Protein 7DUF (pdb70)

Radius of gyration: 15.18 Å; Cα contacts (8 Å, |Δi|>4): 215;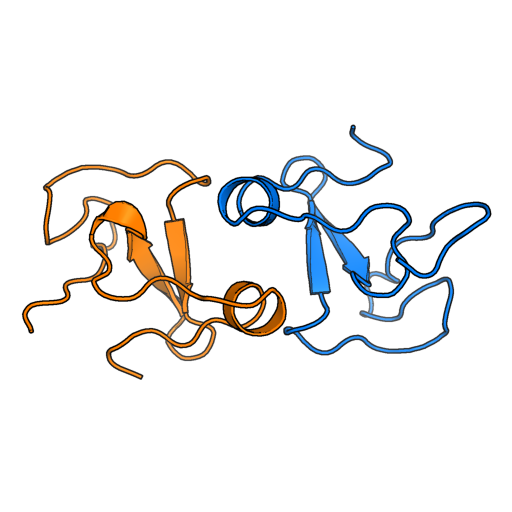 chains: 2; boundi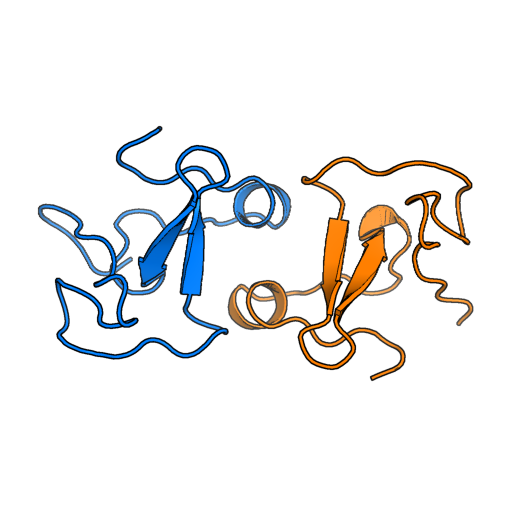ng box: 30×41×35 Å

Structure (mmCIF, N/CA/C/O backbone):
data_7DUF
#
_entry.id   7DUF
#
_cell.length_a   74.590
_cell.length_b   74.590
_cell.length_c   58.880
_cell.angle_alpha   90.000
_cell.angle_beta   90.000
_cell.angle_gamma   120.000
#
_symmetry.space_group_name_H-M   'P 31 2 1'
#
loop_
_entity.id
_entity.type
_entity.pdbx_description
1 polymer 'E3 ubiquitin-protein ligase ORTHRUS 2'
2 non-polymer 'ZINC ION'
3 water water
#
loop_
_atom_site.group_PDB
_atom_site.id
_atom_site.type_symbol
_atom_site.label_atom_id
_atom_site.label_alt_id
_atom_site.label_comp_id
_atom_site.label_asym_id
_atom_site.label_entity_id
_atom_site.label_seq_id
_atom_site.pdbx_PDB_ins_code
_atom_site.Cartn_x
_atom_site.Cartn_y
_atom_site.Cartn_z
_atom_site.occupancy
_atom_site.B_iso_or_equi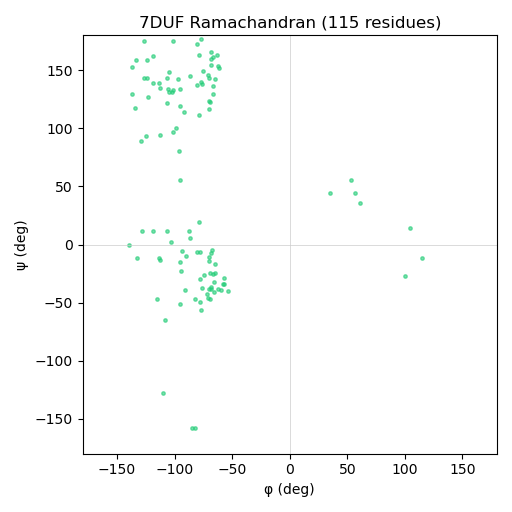v
_atom_site.auth_seq_id
_atom_site.auth_comp_id
_atom_site.auth_asym_id
_atom_site.auth_atom_id
_atom_site.pdbx_PDB_model_num
ATOM 1 N N . GLY A 1 4 ? -36.90245 24.46816 -17.18982 1.000 57.56876 0 GLY A N 1
ATOM 2 C CA . GLY A 1 4 ? -36.54216 24.67738 -15.79877 1.000 80.30905 0 GLY A CA 1
ATOM 3 C C . GLY A 1 4 ? -37.44102 25.66445 -15.07654 1.000 96.71867 0 GLY A C 1
ATOM 4 O O . GLY A 1 4 ? -37.62022 26.79488 -15.52835 1.000 104.47592 0 GLY A O 1
ATOM 5 N N . MET A 1 5 ? -37.98850 25.24005 -13.93452 1.000 85.92439 1 MET A N 1
ATOM 6 C CA . MET A 1 5 ? -39.02398 26.01630 -13.25850 1.000 81.62038 1 MET A CA 1
ATOM 7 C C . MET A 1 5 ? -38.44245 27.19217 -12.48178 1.000 90.23739 1 MET A C 1
ATOM 8 O O . MET A 1 5 ? -38.91665 28.32673 -12.61159 1.000 99.15244 1 MET A O 1
ATOM 13 N N . ALA A 1 6 ? -37.42120 26.93746 -11.66712 1.000 87.61720 2 ALA A N 1
ATOM 14 C CA . ALA A 1 6 ? -36.98059 27.91045 -10.67501 1.000 86.82461 2 ALA A CA 1
ATOM 15 C C . ALA A 1 6 ? -36.31668 29.10693 -11.34263 1.000 88.88701 2 ALA A C 1
ATOM 16 O O . ALA A 1 6 ? -35.27280 28.97147 -11.98925 1.000 88.75260 2 ALA A O 1
ATOM 18 N N . ARG A 1 7 ? -36.92593 30.27836 -11.18098 1.000 96.00721 3 ARG A N 1
ATOM 19 C CA . ARG A 1 7 ? -36.31107 31.53584 -11.57293 1.000 93.22757 3 ARG A CA 1
ATOM 20 C C . ARG A 1 7 ? -35.61016 32.22599 -10.41079 1.000 96.00019 3 ARG A C 1
ATOM 21 O O . ARG A 1 7 ? -34.81506 33.14288 -10.64276 1.000 97.32002 3 ARG A O 1
ATOM 23 N N . ASP A 1 8 ? -35.87535 31.80536 -9.18210 1.000 96.07254 4 ASP A N 1
ATOM 24 C CA . ASP A 1 8 ? -35.24182 32.36333 -7.99052 1.000 89.84029 4 ASP A CA 1
ATOM 25 C C . ASP A 1 8 ? -34.29820 31.30738 -7.40569 1.000 83.45324 4 ASP A C 1
ATOM 26 O O . ASP A 1 8 ? -33.46531 30.78727 -8.15489 1.000 89.68180 4 ASP A O 1
ATOM 31 N N . ILE A 1 9 ? -34.38823 30.97296 -6.12515 1.000 74.48314 5 ILE A N 1
ATOM 32 C CA . ILE A 1 9 ? -33.49926 29.98967 -5.51875 1.000 72.43098 5 ILE A CA 1
ATOM 33 C C . ILE A 1 9 ? -34.07609 28.59763 -5.72793 1.000 72.07450 5 ILE A C 1
ATOM 34 O O . ILE A 1 9 ? -35.29510 28.39535 -5.72492 1.000 70.89067 5 ILE A O 1
ATOM 39 N N . GLN A 1 10 ? -33.18799 27.62560 -5.91306 1.000 70.48960 6 GLN A N 1
ATOM 40 C CA . GLN A 1 10 ? -33.57138 26.23496 -6.10679 1.000 67.20969 6 GLN A CA 1
ATOM 41 C C . GLN A 1 10 ? -33.47135 25.48174 -4.78718 1.000 69.45944 6 GLN A C 1
ATOM 42 O O . GLN A 1 10 ? -32.56166 25.72503 -3.98889 1.000 73.73978 6 GLN A O 1
ATOM 48 N N . LEU A 1 11 ? -34.41089 24.56231 -4.56511 1.000 70.56569 7 LEU A N 1
ATOM 49 C CA . LEU A 1 11 ? -34.47733 23.80623 -3.32784 1.000 63.61874 7 LEU A CA 1
ATOM 50 C C . LEU A 1 11 ? -34.44115 22.30948 -3.61306 1.000 66.13122 7 LEU A C 1
ATOM 51 O O . LEU A 1 11 ? -35.01842 21.85469 -4.60685 1.000 71.12770 7 LEU A O 1
ATOM 56 N N . PRO A 1 12 ? -33.77378 21.51922 -2.76525 1.000 64.97218 8 PRO A N 1
ATOM 57 C CA . PRO A 1 12 ? -33.70080 20.07275 -3.00701 1.000 58.91086 8 PRO A CA 1
ATOM 58 C C . PRO A 1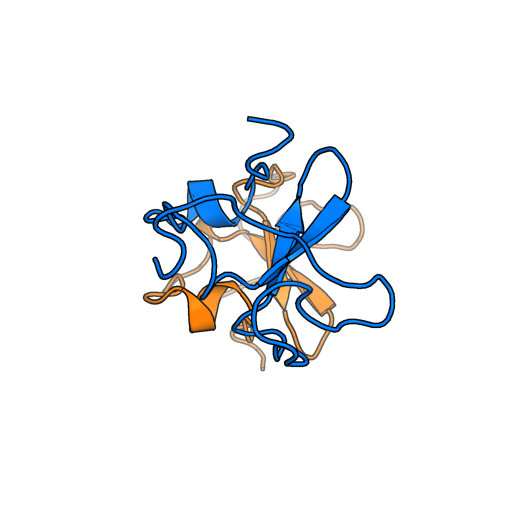 12 ? -34.93758 19.33463 -2.52180 1.000 63.95469 8 PRO A C 1
ATOM 59 O O . PRO A 1 12 ? -36.00908 19.93064 -2.36984 1.000 66.16725 8 PRO A O 1
ATOM 63 N N . CYS A 1 13 ? -34.79919 18.03676 -2.27535 1.000 64.00969 9 CYS A N 1
ATOM 64 C CA . CYS A 1 13 ? -35.90441 17.21454 -1.81037 1.000 65.07093 9 CYS A CA 1
ATOM 65 C C . CYS A 1 13 ? -35.80705 16.97831 -0.30631 1.000 77.48236 9 CYS A C 1
ATOM 66 O O . CYS A 1 13 ? -34.84039 17.36224 0.35684 1.000 76.77627 9 CYS A O 1
ATOM 69 N N . ASP A 1 14 ? -36.83439 16.31049 0.22163 1.000 88.06043 10 ASP A N 1
ATOM 70 C CA . ASP A 1 14 ? -37.03350 16.24635 1.66575 1.000 82.37096 10 ASP A CA 1
ATOM 71 C C . ASP A 1 14 ? -36.00138 15.36057 2.34947 1.000 84.37546 10 ASP A C 1
ATOM 72 O O . ASP A 1 14 ? -35.48198 15.71114 3.41561 1.000 95.13625 10 ASP A O 1
ATOM 77 N N . GLY A 1 15 ? -35.69536 14.20948 1.75439 1.000 88.69030 11 GLY A N 1
ATOM 78 C CA . GLY A 1 15 ? -35.17300 13.07075 2.46414 1.000 92.83370 11 GLY A CA 1
ATOM 79 C C . GLY A 1 15 ? -36.24598 12.04236 2.75327 1.000 92.99037 11 GLY A C 1
ATOM 80 O O . GLY A 1 15 ? -35.94138 10.85320 2.89517 1.000 97.21325 11 GLY A O 1
ATOM 81 N N . ASP A 1 16 ? -37.49574 12.48954 2.85363 1.000 87.67456 12 ASP A N 1
ATOM 82 C CA . ASP A 1 16 ? -38.66663 11.63482 2.74937 1.000 85.90102 12 ASP A CA 1
ATOM 83 C C . ASP A 1 16 ? -39.20485 11.58881 1.32622 1.000 96.13888 12 ASP A C 1
ATOM 84 O O . ASP A 1 16 ? -40.13936 10.82865 1.05162 1.000 101.65408 12 ASP A O 1
ATOM 86 N N . GLY A 1 17 ? -38.63739 12.38700 0.42470 1.000 87.93262 13 GLY A N 1
ATOM 87 C CA . GLY A 1 17 ? -38.97557 12.34554 -0.98028 1.000 83.72841 13 GLY A CA 1
ATOM 88 C C . GLY A 1 17 ? -39.85843 13.46364 -1.48698 1.000 86.67322 13 GLY A C 1
ATOM 89 O O . GLY A 1 17 ? -40.39520 13.34373 -2.59291 1.000 92.59574 13 GLY A O 1
ATOM 90 N N . VAL A 1 18 ? -40.02394 14.54430 -0.72849 1.000 80.31646 14 VAL A N 1
ATOM 91 C CA . VAL A 1 18 ? -40.90840 15.64412 -1.09936 1.000 76.69454 14 VAL A CA 1
ATOM 92 C C . VAL A 1 18 ? -40.05981 16.82423 -1.55064 1.000 74.03404 14 VAL A C 1
ATOM 93 O O . VAL A 1 18 ? -39.07717 17.17967 -0.88884 1.000 75.00432 14 VAL A O 1
ATOM 97 N N . CYS A 1 19 ? -40.43774 17.42861 -2.67589 1.000 76.24964 15 CYS A N 1
ATOM 98 C CA . CYS A 1 19 ? -39.74364 18.61343 -3.16483 1.000 71.39444 15 CYS A CA 1
ATOM 99 C C . CYS A 1 19 ? -40.02750 19.79065 -2.24200 1.000 69.55329 15 CYS A C 1
ATOM 100 O O . CYS A 1 19 ? -41.18828 20.15378 -2.02461 1.000 70.93370 15 CYS A O 1
ATOM 103 N N . MET A 1 20 ? -38.96419 20.38965 -1.70303 1.000 70.91293 16 MET A N 1
ATOM 104 C CA . MET A 1 20 ? -39.12204 21.51284 -0.78799 1.000 69.03788 16 MET A CA 1
ATOM 105 C C . MET A 1 20 ? -39.73573 22.73107 -1.46512 1.000 68.98936 16 MET A C 1
ATOM 106 O O . MET A 1 20 ? -40.21992 23.63245 -0.77193 1.000 73.96419 16 MET A O 1
ATOM 111 N N . ARG A 1 21 ? -39.73285 22.77768 -2.79718 1.000 69.83579 17 ARG A N 1
ATOM 112 C CA . ARG A 1 21 ? -40.21468 23.94300 -3.52765 1.000 67.81451 17 ARG A CA 1
ATOM 113 C C . ARG A 1 21 ? -41.67496 23.80424 -3.94852 1.000 71.77975 17 ARG A C 1
ATOM 114 O O . ARG A 1 21 ? -42.48168 24.70361 -3.69411 1.000 79.18956 17 ARG A O 1
ATOM 122 N N . CYS A 1 22 ? -42.03243 22.69285 -4.59023 1.000 77.31578 18 CYS A N 1
ATOM 123 C CA . CYS A 1 22 ? -43.37020 22.51834 -5.14136 1.000 81.03841 18 CYS A CA 1
ATOM 124 C C . CYS A 1 22 ? -44.25684 21.60446 -4.30358 1.000 75.09072 18 CYS A C 1
ATOM 125 O O . CYS A 1 22 ? -45.39970 21.34944 -4.69760 1.000 85.96242 18 CYS A O 1
ATOM 128 N N . LYS A 1 23 ? -43.76039 21.10465 -3.16900 1.000 76.77714 19 LYS A N 1
ATOM 129 C CA . LYS A 1 23 ? -44.56612 20.33133 -2.21799 1.000 89.05139 19 LYS A CA 1
ATOM 130 C C . LYS A 1 23 ? -45.13376 19.06163 -2.85087 1.000 89.18429 19 LYS A C 1
ATOM 131 O O . LYS A 1 23 ? -46.24930 18.63822 -2.54086 1.000 97.15493 19 LYS A O 1
ATOM 137 N N . SER A 1 24 ? -44.36438 18.44624 -3.74282 1.000 83.69463 20 SER A N 1
ATOM 138 C CA . SER A 1 24 ? -44.77442 17.22064 -4.40802 1.000 80.90595 20 SER A CA 1
ATOM 139 C C . SER A 1 24 ? -43.73015 16.13483 -4.18831 1.000 83.94161 20 SER A C 1
ATOM 140 O O . SER A 1 24 ? -42.56906 16.41210 -3.87516 1.000 85.34951 20 SER A O 1
ATOM 143 N N . ASN A 1 25 ? -44.16507 14.88351 -4.34873 1.000 78.20830 21 ASN A N 1
ATOM 144 C CA . ASN A 1 25 ? -43.27281 13.73625 -4.27935 1.000 81.31599 21 ASN A CA 1
ATOM 145 C C . ASN A 1 25 ? -42.92433 13.31835 -5.70013 1.000 87.53529 21 ASN A C 1
ATOM 146 O O . ASN A 1 25 ? -43.73311 12.64678 -6.35873 1.000 96.07789 21 ASN A O 1
ATOM 151 N N . PRO A 1 26 ? -41.75527 13.68486 -6.21800 1.000 92.04896 22 PRO A N 1
ATOM 152 C CA . PRO A 1 26 ? -41.44982 13.43981 -7.63073 1.000 90.65915 22 PRO A CA 1
ATOM 153 C C . PRO A 1 26 ? -41.33140 11.95632 -7.92577 1.000 89.93702 22 PRO A C 1
ATOM 154 O O . PRO A 1 26 ? -40.70940 11.20551 -7.15888 1.000 87.13099 22 PRO A O 1
ATOM 158 N N . PRO A 1 27 ? -41.91926 11.49711 -9.02632 1.000 82.68318 23 PRO A N 1
ATOM 159 C CA . PRO A 1 27 ? -41.71073 10.11416 -9.46691 1.000 77.83247 23 PRO A CA 1
ATOM 160 C C . PRO A 1 27 ? -40.27994 9.91223 -9.93355 1.000 83.50905 23 PRO A C 1
ATOM 161 O O . PRO A 1 27 ? -39.55202 10.89276 -10.15322 1.000 87.51519 23 PRO A O 1
ATOM 165 N N . PRO A 1 28 ? -39.83300 8.66024 -10.09105 1.000 81.31514 24 PRO A N 1
ATOM 166 C CA . PRO A 1 28 ? -38.42706 8.43255 -10.47038 1.000 74.88265 24 PRO A CA 1
ATOM 167 C C . PRO A 1 28 ? -38.03053 9.09609 -11.77655 1.000 75.54921 24 PRO A C 1
ATOM 168 O O . PRO A 1 28 ? -36.88558 9.54789 -11.90720 1.000 75.22822 24 PRO A O 1
ATOM 172 N N . GLU A 1 29 ? -38.94318 9.17668 -12.74715 1.000 76.47499 25 GLU A N 1
ATOM 173 C CA . GLU A 1 29 ? -38.64590 9.84054 -14.01036 1.000 71.43293 25 GLU A CA 1
ATOM 174 C C . GLU A 1 29 ? -38.47064 11.34571 -13.85942 1.000 73.73329 25 GLU A C 1
ATOM 175 O O . GLU A 1 29 ? -38.08630 12.00616 -14.83063 1.000 75.30883 25 GLU A O 1
ATOM 179 N N . GLU A 1 30 ? -38.74367 11.90032 -12.67763 1.000 71.46591 26 GLU A N 1
ATOM 180 C CA . GLU A 1 30 ? -38.54073 13.31846 -12.40886 1.000 71.30070 26 GLU A CA 1
ATOM 181 C C . GLU A 1 30 ? -37.53317 13.55976 -11.29280 1.000 67.57944 26 GLU A C 1
ATOM 182 O O . GLU A 1 30 ? -37.42464 14.69117 -10.80538 1.000 70.58737 26 GLU A O 1
ATOM 188 N N . SER A 1 31 ? -36.79459 12.53565 -10.87606 1.000 63.71755 27 SER A N 1
ATOM 189 C CA . SER A 1 31 ? -35.88077 12.63521 -9.74804 1.000 68.88289 27 SER A CA 1
ATOM 190 C C . SER A 1 31 ? -34.44007 12.48460 -10.21576 1.000 64.14968 27 SER A C 1
ATOM 191 O O . SER A 1 31 ? -34.13523 11.63889 -11.06244 1.000 64.95062 27 SER A O 1
ATOM 194 N N . LEU A 1 32 ? -33.55895 13.31051 -9.65490 1.000 66.85842 28 LEU A N 1
ATOM 195 C CA . LEU A 1 32 ? -32.13464 13.27573 -9.95756 1.000 66.01983 28 LEU A CA 1
ATOM 196 C C . LEU A 1 32 ? -31.35489 13.42353 -8.66202 1.000 71.52509 28 LEU A C 1
ATOM 197 O O . LEU A 1 32 ? -31.61943 14.34071 -7.87914 1.000 72.59083 28 LEU A O 1
ATOM 202 N N . THR A 1 33 ? -30.40214 12.52513 -8.43573 1.000 71.15827 29 THR A N 1
ATOM 203 C CA . THR A 1 33 ? -29.54541 12.57831 -7.26103 1.000 73.86222 29 THR A CA 1
ATOM 204 C C . THR A 1 33 ? -28.14919 13.03007 -7.66549 1.000 74.17627 29 THR A C 1
ATOM 205 O O . THR A 1 33 ? -27.65718 12.67615 -8.74195 1.000 74.46034 29 THR A O 1
ATOM 209 N N . CYS A 1 34 ? -27.52181 13.81887 -6.79891 1.000 70.75485 30 CYS A N 1
ATOM 210 C CA . CYS A 1 34 ? -26.19838 14.35104 -7.08173 1.000 66.10583 30 CYS A CA 1
ATOM 211 C C . CYS A 1 34 ? -25.14829 13.24733 -7.01289 1.000 74.22060 30 CYS A C 1
ATOM 212 O O . CYS A 1 34 ? -25.24989 12.30817 -6.22032 1.000 80.73359 30 CYS A O 1
ATOM 215 N N . GLY A 1 35 ? -24.13367 13.36208 -7.86776 1.000 82.81640 31 GLY A N 1
ATOM 216 C CA . GLY A 1 35 ? -23.02941 12.42356 -7.83406 1.000 79.37050 31 GLY A CA 1
ATOM 217 C C . GLY A 1 35 ? -21.99620 12.69626 -6.76603 1.000 78.92152 31 GLY A C 1
ATOM 218 O O . GLY A 1 35 ? -21.08213 11.88663 -6.58129 1.000 83.20769 31 GLY A O 1
ATOM 219 N N . THR A 1 36 ? -22.12262 13.81679 -6.05547 1.000 74.63258 32 THR A N 1
ATOM 220 C CA . THR A 1 36 ? -21.16841 14.20490 -5.02230 1.000 75.43456 32 THR A CA 1
ATOM 221 C C . THR A 1 36 ? -21.78556 14.05019 -3.63677 1.000 75.59288 32 THR A C 1
ATOM 222 O O . THR A 1 36 ? -21.32972 13.21840 -2.84974 1.000 81.14762 32 THR A O 1
ATOM 226 N N . CYS A 1 37 ? -22.81979 14.82643 -3.31534 1.000 74.70725 33 CYS A N 1
ATOM 227 C CA . CYS A 1 37 ? -23.46985 14.75979 -2.01353 1.000 74.05140 33 CYS A CA 1
ATOM 228 C C . CYS A 1 37 ? -24.61643 13.75845 -1.96565 1.000 75.47678 33 CYS A C 1
ATOM 229 O O . CYS A 1 37 ? -25.11745 13.46972 -0.87329 1.000 77.88100 33 CYS A O 1
ATOM 232 N N . VAL A 1 38 ? -25.03042 13.22547 -3.11569 1.000 76.12429 34 VAL A N 1
ATOM 233 C CA . VAL A 1 38 ? -26.14855 12.29375 -3.23927 1.000 73.78543 34 VAL A CA 1
ATOM 234 C C . VAL A 1 38 ? -27.38726 12.89523 -2.58651 1.000 72.47338 34 VAL A C 1
ATOM 235 O O . VAL A 1 38 ? -27.99181 12.29661 -1.68984 1.000 76.25671 34 VAL A O 1
ATOM 239 N N . THR A 1 39 ? -27.75799 14.09362 -3.01997 1.000 72.08932 35 THR A N 1
ATOM 240 C CA . THR A 1 39 ? -29.02034 14.68445 -2.60041 1.000 67.20811 35 THR A CA 1
ATOM 241 C C . THR A 1 39 ? -30.01789 14.59951 -3.74098 1.000 71.65399 35 THR A C 1
ATOM 242 O O . THR A 1 39 ? -29.67579 14.95597 -4.87776 1.000 70.35846 35 THR A O 1
ATOM 246 N N . PRO A 1 40 ? -31.23655 14.12101 -3.50295 1.000 69.62380 36 PRO A N 1
ATOM 247 C CA . PRO A 1 40 ? -32.22958 14.08005 -4.58087 1.000 63.00326 36 PRO A CA 1
ATOM 248 C C . PRO A 1 40 ? -32.79891 15.46175 -4.85737 1.000 64.96041 36 PRO A C 1
ATOM 249 O O . PRO A 1 40 ? -33.08765 16.23504 -3.94072 1.000 71.83712 36 PRO A O 1
ATOM 253 N N . TRP A 1 41 ? -32.94789 15.77107 -6.14180 1.000 61.39234 37 TRP A N 1
ATOM 254 C CA . TRP A 1 41 ? -33.50542 17.03931 -6.58463 1.000 57.51051 37 TRP A CA 1
ATOM 255 C C . TRP A 1 41 ? -34.65121 16.77625 -7.54788 1.000 66.94456 37 TRP A C 1
ATOM 256 O O . TRP A 1 41 ? -34.60239 15.83112 -8.34098 1.000 79.06092 37 TRP A O 1
ATOM 267 N N . HIS A 1 42 ? -35.68327 17.61186 -7.47341 1.000 62.94209 38 HIS A N 1
ATOM 268 C CA . HIS A 1 42 ? -36.79123 17.54081 -8.41905 1.000 66.26234 38 HIS A CA 1
ATOM 269 C C . HIS A 1 42 ? -36.35537 18.20933 -9.71685 1.000 66.79143 38 HIS A C 1
ATOM 270 O O . HIS A 1 42 ? -36.16892 19.42995 -9.76202 1.000 70.85728 38 HIS A O 1
ATOM 277 N N . VAL A 1 43 ? -36.19376 17.40963 -10.77520 1.000 66.93233 39 VAL A N 1
ATOM 278 C CA . VAL A 1 43 ? -35.62062 17.91997 -12.01856 1.000 69.22351 39 VAL A CA 1
ATOM 279 C C . VAL A 1 43 ? -36.52107 18.97203 -12.65147 1.000 67.89086 39 VAL A C 1
ATOM 280 O O . VAL A 1 43 ? -36.04720 19.83300 -13.40289 1.000 72.37744 39 VAL A O 1
ATOM 284 N N . SER A 1 44 ? -37.82202 18.93573 -12.35552 1.000 70.30316 40 SER A N 1
ATOM 285 C CA . SER A 1 44 ? -38.72711 19.93481 -12.91244 1.000 69.69536 40 SER A CA 1
ATOM 286 C C . SER A 1 44 ? -38.46015 21.31338 -12.32162 1.000 71.82920 40 SER A C 1
ATOM 287 O O . SER A 1 44 ? -38.52272 22.32252 -13.03304 1.000 73.66697 40 SER A O 1
ATOM 290 N N . CYS A 1 45 ? -38.15003 21.37445 -11.02884 1.000 74.56112 41 CYS A N 1
ATOM 291 C CA . CYS A 1 45 ? -37.96912 22.63260 -10.31955 1.000 67.47575 41 CYS A CA 1
ATOM 292 C C . CYS A 1 45 ? -36.54479 23.16873 -10.40425 1.000 65.40215 41 CYS A C 1
ATOM 293 O O . CYS A 1 45 ? -36.20273 24.09566 -9.66424 1.000 77.54131 41 CYS A O 1
ATOM 296 N N . LEU A 1 46 ? -35.70947 22.61140 -11.27507 1.000 67.53046 42 LEU A N 1
ATOM 297 C CA . LEU A 1 46 ? -34.34719 23.09928 -11.41437 1.000 63.36273 42 LEU A CA 1
ATOM 298 C C . LEU A 1 46 ? -34.31586 24.37074 -12.25737 1.000 71.34545 42 LEU A C 1
ATOM 299 O O . LEU A 1 46 ? -35.26618 24.70032 -12.97043 1.000 76.13784 42 LEU A O 1
ATOM 304 N N . SER A 1 47 ? -33.20005 25.09509 -12.15982 1.000 70.43453 43 SER A N 1
ATOM 305 C CA . SER A 1 47 ? -33.01572 26.28329 -12.98561 1.000 66.34906 43 SER A CA 1
ATOM 306 C C . SER A 1 47 ? -32.52065 25.91042 -14.37694 1.000 73.70436 43 SER A C 1
ATOM 307 O O . SER A 1 47 ? -33.04443 26.39977 -15.38396 1.000 80.70941 43 SER A O 1
ATOM 310 N N . SER A 1 48 ? -31.51349 25.04182 -14.44940 1.000 73.81610 44 SER A N 1
ATOM 311 C CA . SER A 1 48 ? -30.96666 24.55915 -15.71553 1.000 68.52112 44 SER A CA 1
ATOM 312 C C . SER A 1 48 ? -30.91867 23.03908 -15.66132 1.000 63.50845 44 SER A C 1
ATOM 313 O O . SER A 1 48 ? -29.91449 22.45173 -15.23437 1.000 62.24815 44 SER A O 1
ATOM 316 N N . PRO A 1 49 ? -31.99229 22.36778 -16.07329 1.000 59.31921 45 PRO A N 1
ATOM 317 C CA . PRO A 1 49 ? -31.96627 20.91094 -16.10882 1.000 54.42909 45 PRO A CA 1
ATOM 318 C C . PRO A 1 49 ? -30.91363 20.42183 -17.07957 1.000 61.87192 45 PRO A C 1
ATOM 319 O O . PRO A 1 49 ? -30.54861 21.12962 -18.03813 1.000 68.03134 45 PRO A O 1
ATOM 323 N N . PRO A 1 50 ? -30.38478 19.21622 -16.86927 1.000 61.29695 46 PRO A N 1
ATOM 324 C CA . PRO A 1 50 ? -29.35335 18.69878 -17.77607 1.000 63.13411 46 PRO A CA 1
ATOM 325 C C . PRO A 1 50 ? -29.90580 18.48839 -19.17830 1.000 67.48713 46 PRO A C 1
ATOM 326 O O . PRO A 1 50 ? -31.05040 18.06851 -19.35904 1.000 79.34878 46 PRO A O 1
ATOM 330 N N . LYS A 1 51 ? -29.07601 18.79043 -20.17897 1.000 70.22907 47 LYS A N 1
ATOM 331 C CA . LYS A 1 51 ? -29.50231 18.76151 -21.57094 1.000 65.59953 47 LYS A CA 1
ATOM 332 C C . LYS A 1 51 ? -28.82869 17.67937 -22.40198 1.000 71.90901 47 LYS A C 1
ATOM 333 O O . LYS A 1 51 ? -29.26651 17.43259 -23.53123 1.000 77.35646 47 LYS A O 1
ATOM 339 N N . THR A 1 52 ? -27.77899 17.04146 -21.89384 1.000 73.36848 48 THR A N 1
ATOM 340 C CA . THR A 1 52 ? -27.13157 15.93930 -22.58608 1.000 66.22427 48 THR A CA 1
ATOM 341 C C . THR A 1 52 ? -27.22242 14.68089 -21.73428 1.000 70.38356 48 THR A C 1
ATOM 342 O O . THR A 1 52 ? -27.47355 14.73721 -20.52713 1.000 76.40656 48 THR A O 1
ATOM 346 N N . LEU A 1 53 ? -27.01727 13.53382 -22.38308 1.000 70.32379 49 LEU A N 1
ATOM 347 C CA . LEU A 1 53 ? -27.11861 12.26407 -21.67273 1.000 65.75544 49 LEU A CA 1
ATOM 348 C C . LEU A 1 53 ? -25.98545 12.09893 -20.66812 1.000 70.16887 49 LEU A C 1
ATOM 349 O O . LEU A 1 53 ? -26.19058 11.55077 -19.57905 1.000 81.25516 49 LEU A O 1
ATOM 354 N N . ALA A 1 54 ? -24.78389 12.56817 -21.01216 1.000 70.40864 50 ALA A N 1
ATOM 355 C CA . ALA A 1 54 ? -23.66056 12.45850 -20.08696 1.000 73.56696 50 ALA A CA 1
ATOM 356 C C . ALA A 1 54 ? -23.83934 13.38022 -18.88710 1.000 82.71811 50 ALA A C 1
ATOM 357 O O . ALA A 1 54 ? -23.48799 13.01424 -17.75931 1.000 90.61059 50 ALA A O 1
ATOM 359 N N . SER A 1 55 ? -24.38063 14.58140 -19.10831 1.000 81.20810 51 SER A N 1
ATOM 360 C CA . SER A 1 55 ? -24.62072 15.49502 -17.99628 1.000 75.90469 51 SER A CA 1
ATOM 361 C C . SER A 1 55 ? -25.69111 14.96070 -17.05517 1.000 75.04484 51 SER A C 1
ATOM 362 O O . SER A 1 55 ? -25.70496 15.31303 -15.87095 1.000 75.42156 51 SER A O 1
ATOM 365 N N . THR A 1 56 ? -26.59225 14.11641 -17.55896 1.000 74.57958 52 THR A N 1
ATOM 366 C CA . THR A 1 56 ? -27.61017 13.51669 -16.70605 1.000 67.14623 52 THR A CA 1
ATOM 367 C C . THR A 1 56 ? -27.05277 12.36234 -15.88309 1.000 78.37902 52 THR A C 1
ATOM 368 O O . THR A 1 56 ? -27.53085 12.11056 -14.77085 1.000 89.68219 52 THR A O 1
ATOM 372 N N . LEU A 1 57 ? -26.04245 11.66301 -16.40104 1.000 77.51543 53 LEU A N 1
ATOM 373 C CA . LEU A 1 57 ? -25.46572 10.53269 -15.68127 1.000 76.23742 53 LEU A CA 1
ATOM 374 C C . LEU A 1 57 ? -24.54604 11.00324 -14.56024 1.000 82.54586 53 LEU A C 1
ATOM 375 O O . LEU A 1 57 ? -24.73782 10.64571 -13.39310 1.000 88.03006 53 LEU A O 1
ATOM 380 N N . GLN A 1 58 ? -23.54007 11.80653 -14.89839 1.000 79.07139 54 GLN A N 1
ATOM 381 C CA . GLN A 1 58 ? -22.65030 12.39701 -13.89930 1.000 79.65102 54 GLN A CA 1
ATOM 382 C C . GLN A 1 58 ? -23.13528 13.79995 -13.52899 1.000 83.74665 54 GLN A C 1
ATOM 383 O O . GLN A 1 58 ? -22.41635 14.79399 -13.62853 1.000 89.56402 54 GLN A O 1
ATOM 385 N N . TRP A 1 59 ? -24.39264 13.86198 -13.09774 1.000 77.42838 55 TRP A N 1
ATOM 386 C CA . TRP A 1 59 ? -25.01047 15.13258 -12.74987 1.000 71.04459 55 TRP A CA 1
ATOM 387 C C . TRP A 1 59 ? -24.53192 15.61066 -11.38734 1.000 78.33581 55 TRP A C 1
ATOM 388 O O . TRP A 1 59 ? -24.39435 14.82310 -10.44691 1.000 78.47639 55 TRP A O 1
ATOM 399 N N . HIS A 1 60 ? -24.28648 16.91328 -11.28606 1.000 74.57065 56 HIS A N 1
ATOM 400 C CA . HIS A 1 60 ? -23.84768 17.54247 -10.04978 1.000 73.70481 56 HIS A CA 1
ATOM 401 C C . HIS A 1 60 ? -24.82972 18.64519 -9.68388 1.000 74.16143 56 HIS A C 1
ATOM 402 O O . HIS A 1 60 ? -25.12641 19.51853 -10.50663 1.000 74.75206 56 HIS A O 1
ATOM 409 N N . CYS A 1 61 ? -25.33082 18.59532 -8.45174 1.000 73.60136 57 CYS A N 1
ATOM 410 C CA . CYS A 1 61 ? -26.41678 19.46126 -8.03084 1.000 62.40904 57 CYS A CA 1
ATOM 411 C C . CYS A 1 61 ? -25.95788 20.91655 -7.95070 1.000 66.24077 57 CYS A C 1
ATOM 412 O O . CYS A 1 61 ? -24.75915 21.19644 -7.87166 1.000 75.38607 57 CYS A O 1
ATOM 415 N N . PRO A 1 62 ? -26.90259 21.86466 -7.98546 1.000 63.24226 58 PRO A N 1
ATOM 416 C CA . PRO A 1 62 ? -26.51583 23.28578 -7.95823 1.000 65.46470 58 PRO A CA 1
ATOM 417 C C . PRO A 1 62 ? -25.68184 23.67786 -6.75108 1.000 71.37380 58 PRO A C 1
ATOM 418 O O . PRO A 1 62 ? -24.87089 24.60717 -6.84950 1.000 77.65086 58 PRO A O 1
ATOM 422 N N . ASP A 1 63 ? -25.85231 23.00364 -5.61195 1.000 75.86648 59 ASP A N 1
ATOM 423 C CA . ASP A 1 63 ? -25.04657 23.33601 -4.44187 1.000 77.06729 59 ASP A CA 1
ATOM 424 C C . ASP A 1 63 ? -23.61312 22.84045 -4.58594 1.000 80.75636 59 ASP A C 1
ATOM 425 O O . ASP A 1 63 ? -22.69935 23.40842 -3.97744 1.000 91.78401 59 ASP A O 1
ATOM 430 N N . CYS A 1 64 ? -23.39511 21.79416 -5.38265 1.000 81.18882 60 CYS A N 1
ATOM 431 C CA . CYS A 1 64 ? -22.05904 21.25058 -5.58724 1.000 80.43829 60 CYS A CA 1
ATOM 432 C C . CYS A 1 64 ? -21.36571 21.80949 -6.82158 1.000 84.88124 60 CYS A C 1
ATOM 433 O O . CYS A 1 64 ? -20.13132 21.78004 -6.88632 1.000 93.48895 60 CYS A O 1
ATOM 436 N N . SER A 1 65 ? -22.11996 22.31040 -7.79468 1.000 86.75124 61 SER A N 1
ATOM 437 C CA . SER A 1 65 ? -21.53832 22.83992 -9.02313 1.000 80.51031 61 SER A CA 1
ATOM 438 C C . SER A 1 65 ? -20.77817 24.13683 -8.76247 1.000 85.48235 61 SER A C 1
ATOM 439 O O . SER A 1 65 ? -21.35069 25.12004 -8.29295 1.000 90.59667 61 SER A O 1
ATOM 441 N N . ASP B 1 8 ? -29.05442 -6.30488 -32.30099 1.000 115.39239 4 ASP B N 1
ATOM 442 C CA . ASP B 1 8 ? -29.81354 -7.46930 -31.86197 1.000 124.48058 4 ASP B CA 1
ATOM 443 C C . ASP B 1 8 ? -29.17797 -8.10708 -30.63066 1.000 120.86246 4 ASP B C 1
ATOM 444 O O . ASP B 1 8 ? -29.87663 -8.61107 -29.74938 1.000 113.64444 4 ASP B O 1
ATOM 449 N N . ILE B 1 9 ? -27.84700 -8.07882 -30.57596 1.000 113.22650 5 ILE B N 1
ATOM 450 C CA . ILE B 1 9 ? -27.10753 -8.64066 -29.45100 1.000 102.45342 5 ILE B CA 1
ATOM 451 C C . ILE B 1 9 ? -26.75767 -7.53705 -28.46022 1.000 105.81356 5 ILE B C 1
ATOM 452 O O . ILE B 1 9 ? -25.62799 -7.03504 -28.44620 1.000 107.58956 5 ILE B O 1
ATOM 454 N N . GLN B 1 10 ? -27.71842 -7.15663 -27.62188 1.000 105.25683 6 GLN B N 1
ATOM 455 C CA . GLN B 1 10 ? -27.50600 -6.16728 -26.57132 1.000 92.89090 6 GLN B CA 1
ATOM 456 C C . GLN B 1 10 ? -27.17484 -6.89196 -25.27207 1.000 92.51729 6 GLN B C 1
ATOM 457 O O . GLN B 1 10 ? -27.98949 -7.67421 -24.77033 1.000 98.78130 6 GLN B O 1
ATOM 463 N N . LEU B 1 11 ? -25.98169 -6.63534 -24.73152 1.000 88.13823 7 LEU B N 1
ATOM 464 C CA . LEU B 1 11 ? -25.52877 -7.34296 -23.54540 1.000 84.55716 7 LEU B CA 1
ATOM 465 C C . LEU B 1 11 ? -25.27815 -6.37653 -22.39307 1.000 88.90514 7 LEU B C 1
ATOM 466 O O . LEU B 1 11 ? -24.72617 -5.28924 -22.59994 1.000 88.91193 7 LEU B O 1
ATOM 471 N N . PRO B 1 12 ? -25.67041 -6.74406 -21.17095 1.000 87.25786 8 PRO B N 1
ATOM 472 C CA . PRO B 1 12 ? -25.48296 -5.84070 -20.02840 1.000 82.90183 8 PRO B CA 1
ATOM 473 C C . PRO B 1 12 ? -24.10021 -5.93579 -19.40391 1.000 80.33557 8 PRO B C 1
ATOM 474 O O . PRO B 1 12 ? -23.14075 -6.37057 -20.04837 1.000 89.88567 8 PRO B O 1
ATOM 478 N N . CYS B 1 13 ? -23.99622 -5.52671 -18.14297 1.000 75.18883 9 CYS B N 1
ATOM 479 C CA . CYS B 1 13 ? -22.74676 -5.55087 -17.39873 1.000 83.76044 9 CYS B CA 1
ATOM 480 C C . CYS B 1 13 ? -22.75406 -6.69514 -16.39288 1.000 93.08349 9 CYS B C 1
ATOM 481 O O . CYS B 1 13 ? -23.80055 -7.06691 -15.85624 1.000 94.09208 9 CYS B O 1
ATOM 484 N N . ASP B 1 14 ? -21.57113 -7.24937 -16.13688 1.000 96.40581 10 ASP B N 1
ATOM 485 C CA . ASP B 1 14 ? -21.43418 -8.30014 -15.14091 1.000 92.55436 10 ASP B CA 1
ATOM 486 C C . ASP B 1 14 ? -21.46972 -7.68908 -13.74159 1.000 96.07885 10 ASP B C 1
ATOM 487 O O . ASP B 1 14 ? -21.53785 -6.46871 -13.56919 1.000 102.04241 10 ASP B O 1
ATOM 490 N N . GLY B 1 15 ? -21.42722 -8.55107 -12.72340 1.000 89.41549 11 GLY B N 1
ATOM 491 C CA . GLY B 1 15 ? -21.41788 -8.05931 -11.35539 1.000 96.56685 11 GLY B CA 1
ATOM 492 C C . GLY B 1 15 ? -20.19366 -7.22048 -11.04128 1.000 108.47632 11 GLY B C 1
ATOM 493 O O . GLY B 1 15 ? -20.28261 -6.21663 -10.32974 1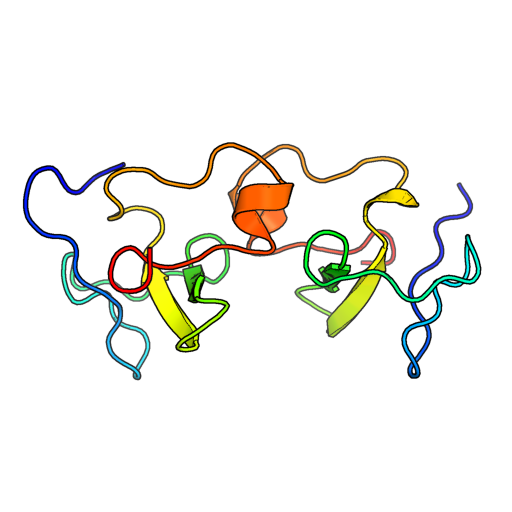.000 107.17101 11 GLY B O 1
ATOM 494 N N . ASP B 1 16 ? -19.03279 -7.61996 -11.56634 1.000 114.74997 12 ASP B N 1
ATOM 495 C CA . ASP B 1 16 ? -17.81412 -6.84617 -11.36164 1.000 111.65324 12 ASP B CA 1
ATOM 496 C C . ASP B 1 16 ? -17.84928 -5.51326 -12.09629 1.000 107.56945 12 ASP B C 1
ATOM 497 O O . ASP B 1 16 ? -17.15182 -4.57679 -11.69205 1.000 111.49017 12 ASP B O 1
ATOM 502 N N . GLY B 1 17 ? -18.64003 -5.40752 -13.15928 1.000 101.12332 13 GLY B N 1
ATOM 503 C CA . GLY B 1 17 ? -18.76217 -4.18183 -13.92648 1.000 95.55341 13 GLY B CA 1
ATOM 504 C C . GLY B 1 17 ? -18.25851 -4.26881 -15.35075 1.000 99.19769 13 GLY B C 1
ATOM 505 O O . GLY B 1 17 ? -18.51604 -3.34328 -16.13413 1.000 107.67376 13 GLY B O 1
ATOM 506 N N . VAL B 1 18 ? -17.55418 -5.33319 -15.73263 1.000 101.27917 14 VAL B N 1
ATOM 507 C CA . VAL B 1 18 ? -17.02817 -5.43257 -17.09002 1.000 100.09559 14 VAL B CA 1
ATOM 508 C C . VAL B 1 18 ? -18.18549 -5.64941 -18.05888 1.000 93.13028 14 VAL B C 1
ATOM 509 O O . VAL B 1 18 ? -18.97620 -6.58901 -17.91059 1.000 91.82039 14 VAL B O 1
ATOM 513 N N . CYS B 1 19 ? -18.29804 -4.76455 -19.04792 1.000 92.79358 15 CYS B N 1
ATOM 514 C CA . CYS B 1 19 ? -19.39295 -4.83437 -20.00597 1.000 91.40209 15 CYS B CA 1
ATOM 515 C C . CYS B 1 19 ? -19.26412 -6.08546 -20.86599 1.000 93.01247 15 CYS B C 1
ATOM 516 O O . CYS B 1 19 ? -18.19964 -6.35863 -21.42876 1.000 98.59861 15 CYS B O 1
ATOM 519 N N . MET B 1 20 ? -20.35505 -6.84666 -20.96929 1.000 90.52703 16 MET B N 1
ATOM 520 C CA . MET B 1 20 ? -20.37234 -8.09609 -21.71997 1.000 85.64472 16 MET B CA 1
ATOM 521 C C . MET B 1 20 ? -20.48032 -7.88425 -23.22919 1.000 87.16225 16 MET B C 1
ATOM 522 O O . MET B 1 20 ? -20.86396 -8.81453 -23.94897 1.000 91.72607 16 MET B O 1
ATOM 527 N N . ARG B 1 21 ? -20.15872 -6.68425 -23.71835 1.000 87.23302 17 ARG B N 1
ATOM 528 C CA . ARG B 1 21 ? -20.09912 -6.41244 -25.14743 1.000 88.29942 17 ARG B CA 1
ATOM 529 C C . ARG B 1 21 ? -18.83681 -5.67773 -25.57245 1.000 90.88738 17 ARG B C 1
ATOM 530 O O . ARG B 1 21 ? -18.57926 -5.58416 -26.77764 1.000 102.37628 17 ARG B O 1
ATOM 535 N N . CYS B 1 22 ? -18.04914 -5.15333 -24.63238 1.000 82.31468 18 CYS B N 1
ATOM 536 C CA . CYS B 1 22 ? -16.79571 -4.49136 -24.96031 1.000 84.69402 18 CYS B CA 1
ATOM 537 C C . CYS B 1 22 ? -15.67433 -4.80852 -23.98091 1.000 92.02453 18 CYS B C 1
ATOM 538 O O . CYS B 1 22 ? -14.56425 -4.29814 -24.16332 1.000 103.69347 18 CYS B O 1
ATOM 541 N N . LYS B 1 23 ? -15.92663 -5.62095 -22.95118 1.000 96.14979 19 LYS B N 1
ATOM 542 C CA . LYS B 1 23 ? -14.90094 -6.05152 -21.99745 1.000 100.98834 19 LYS B CA 1
ATOM 543 C C . LYS B 1 23 ? -14.21516 -4.86252 -21.32432 1.000 102.87520 19 LYS B C 1
ATOM 544 O O . LYS B 1 23 ? -12.99190 -4.82537 -21.18431 1.000 111.07182 19 LYS B O 1
ATOM 546 N N . SER B 1 24 ? -15.00964 -3.88466 -20.89722 1.000 97.66973 20 SER B N 1
ATOM 547 C CA . SER B 1 24 ? -14.49484 -2.70040 -20.22652 1.000 105.38857 20 SER B CA 1
ATOM 548 C C . SER B 1 24 ? -15.33503 -2.40902 -18.99194 1.000 109.70870 20 SER B C 1
ATOM 549 O O . SER B 1 24 ? -16.47802 -2.85656 -18.87539 1.000 112.03158 20 SER B O 1
ATOM 552 N N . ASN B 1 25 ? -14.74703 -1.64919 -18.06268 1.000 105.48926 21 ASN B N 1
ATOM 553 C CA . ASN B 1 25 ? -15.43659 -1.21182 -16.85667 1.000 100.61653 21 ASN B CA 1
ATOM 554 C C . ASN B 1 25 ? -15.87766 0.23278 -17.04458 1.000 105.53925 21 ASN B C 1
ATOM 555 O O . ASN B 1 25 ? -15.07766 1.15391 -16.81975 1.000 109.87412 21 ASN B O 1
ATOM 55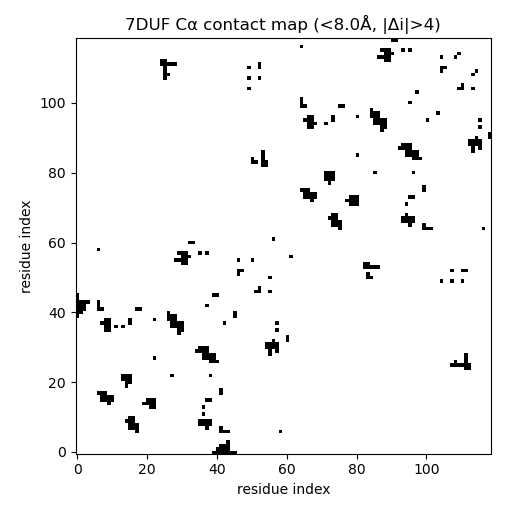7 N N . PRO B 1 26 ? -17.12407 0.48876 -17.44817 1.000 106.17541 22 PRO B N 1
ATOM 558 C CA . PRO B 1 26 ? -17.49516 1.84730 -17.84567 1.000 108.97765 22 PRO B CA 1
ATOM 559 C C . PRO B 1 26 ? -17.49133 2.78749 -16.65445 1.000 112.57076 22 PRO B C 1
ATOM 560 O O . PRO B 1 26 ? -17.66513 2.35579 -15.50170 1.000 100.77706 22 PRO B O 1
ATOM 564 N N . PRO B 1 27 ? -17.29089 4.08167 -16.88260 1.000 117.69562 23 PRO B N 1
ATOM 565 C CA . PRO B 1 27 ? -17.38761 5.06064 -15.79545 1.000 110.85592 23 PRO B CA 1
ATOM 566 C C . PRO B 1 27 ? -18.83822 5.40650 -15.50951 1.000 109.69882 23 PRO B C 1
ATOM 567 O O . PRO B 1 27 ? -19.73829 4.98113 -16.24975 1.000 105.45254 23 PRO B O 1
ATOM 571 N N . PRO B 1 28 ? -19.11258 6.16489 -14.44098 1.000 112.52919 24 PRO B N 1
ATOM 572 C CA . PRO B 1 28 ? -20.50518 6.57044 -14.17641 1.000 104.68714 24 PRO B CA 1
ATOM 573 C C . PRO B 1 28 ? -21.14649 7.33090 -15.32456 1.000 98.05650 24 PRO B C 1
ATOM 574 O O . PRO B 1 28 ? -22.35407 7.18411 -15.55256 1.000 96.38814 24 PRO B O 1
ATOM 578 N N . GLU B 1 29 ? -20.37635 8.13323 -16.06298 1.000 99.89542 25 GLU B N 1
ATOM 579 C CA . GLU B 1 29 ? -20.90919 8.84198 -17.22155 1.000 95.59419 25 GLU B CA 1
ATOM 580 C C . GLU B 1 29 ? -21.29119 7.90828 -18.36253 1.000 100.06066 25 GLU B C 1
ATOM 581 O O . GLU B 1 29 ? -21.83655 8.38185 -19.36563 1.000 100.29060 25 GLU B O 1
ATOM 583 N N . GLU B 1 30 ? -21.01943 6.60523 -18.23961 1.000 101.48849 26 GLU B N 1
ATOM 584 C CA . GLU B 1 30 ? -21.36814 5.63602 -19.26971 1.000 101.95885 26 GLU B CA 1
ATOM 585 C C . GLU B 1 30 ? -22.14270 4.44459 -18.71668 1.000 97.52218 26 GLU B C 1
ATOM 586 O O . GLU B 1 30 ? -22.30881 3.44714 -19.42866 1.000 97.29603 26 GLU B O 1
ATOM 588 N N . SER B 1 31 ? -22.62026 4.51787 -17.47702 1.000 88.76262 27 SER B N 1
ATOM 589 C CA . SER B 1 31 ? -23.35934 3.43146 -16.84822 1.000 67.85016 27 SER B CA 1
ATOM 590 C C . SER B 1 31 ? -24.80703 3.85166 -16.63885 1.000 66.36994 27 SER B C 1
ATOM 591 O O . SER B 1 31 ? -25.07539 4.96534 -16.17448 1.000 73.30621 27 SER B O 1
ATOM 594 N N . LEU B 1 32 ? -25.73210 2.95645 -16.97922 1.000 67.99099 28 LEU B N 1
ATOM 595 C CA . LEU B 1 32 ? -27.16393 3.20958 -16.87257 1.000 62.95614 28 LEU B CA 1
ATOM 596 C C . LEU B 1 32 ? -27.82073 1.99234 -16.23994 1.000 71.47103 28 LEU B C 1
ATOM 597 O O . LEU B 1 32 ? -27.77608 0.89561 -16.80752 1.000 76.69641 28 LEU B O 1
ATOM 602 N N . THR B 1 33 ? -28.41520 2.18092 -15.06488 1.000 65.17669 29 THR B N 1
ATOM 603 C CA . THR B 1 33 ? -29.03429 1.09541 -14.31598 1.000 62.70700 29 THR B CA 1
ATOM 604 C C . THR B 1 33 ? -30.52584 1.04193 -14.61763 1.000 65.41694 29 THR B C 1
ATOM 605 O O . THR B 1 33 ? -31.20443 2.07389 -14.60573 1.000 65.67658 29 THR B O 1
ATOM 609 N N . CYS B 1 34 ? -31.02921 -0.16090 -14.88194 1.000 66.55451 30 CYS B N 1
ATOM 610 C CA . CYS B 1 34 ? -32.43570 -0.32815 -15.21791 1.000 66.93086 30 CYS B CA 1
ATOM 611 C C . CYS B 1 34 ? -33.31279 -0.07625 -13.99708 1.000 71.90019 30 CYS B C 1
ATOM 612 O O . CYS B 1 34 ? -32.95515 -0.42721 -12.86878 1.000 69.59238 30 CYS B O 1
ATOM 615 N N . GLY B 1 35 ? -34.47077 0.53658 -14.23248 1.000 73.35129 31 GLY B N 1
ATOM 616 C CA . GLY B 1 35 ? -35.42247 0.85182 -13.19049 1.000 76.01252 31 GLY B CA 1
ATOM 617 C C . GLY B 1 35 ? -36.27742 -0.29618 -12.70479 1.000 84.89503 31 GLY B C 1
ATOM 618 O O . GLY B 1 35 ? -37.02441 -0.12550 -11.73715 1.000 97.16823 31 GLY B O 1
ATOM 619 N N . THR B 1 36 ? -36.19610 -1.46533 -13.33885 1.000 85.77202 32 THR B N 1
ATOM 620 C CA . THR B 1 36 ? -36.99636 -2.62083 -12.95168 1.000 78.86845 32 THR B CA 1
ATOM 621 C C . THR B 1 36 ? -36.15565 -3.77640 -12.43059 1.000 80.31017 32 THR B C 1
ATOM 622 O O . THR B 1 36 ? -36.47589 -4.35233 -11.38708 1.000 91.67260 32 THR B O 1
ATOM 626 N N . CYS B 1 37 ? -35.08076 -4.13383 -13.13198 1.000 80.38408 33 CYS B N 1
ATOM 627 C CA . CYS B 1 37 ? -34.23437 -5.25609 -12.74853 1.000 80.03083 33 CYS B CA 1
ATOM 628 C C . CYS B 1 37 ? -32.89529 -4.81388 -12.17020 1.000 78.42981 33 CYS B C 1
ATOM 629 O O . CYS B 1 37 ? -32.00565 -5.65357 -11.99342 1.000 87.21718 33 CYS B O 1
ATOM 632 N N . VAL B 1 38 ? -32.74582 -3.52158 -11.85752 1.000 67.03457 34 VAL B N 1
ATOM 633 C CA . VAL B 1 38 ? -31.54116 -2.89554 -11.30390 1.000 67.34904 34 VAL B CA 1
ATOM 634 C C . VAL B 1 38 ? -30.25526 -3.51307 -11.84877 1.000 74.43046 34 VAL B C 1
ATOM 635 O O . VAL B 1 38 ? -29.30093 -3.75440 -11.10018 1.000 78.97856 34 VAL B O 1
ATOM 639 N N . THR B 1 39 ? -30.21048 -3.75110 -13.17026 1.000 80.70685 35 THR B N 1
ATOM 640 C CA . THR B 1 39 ? -29.00623 -4.27305 -13.80964 1.000 76.94284 35 THR B CA 1
ATOM 641 C C . THR B 1 39 ? -28.27016 -3.15274 -14.52430 1.000 73.43433 35 THR B C 1
ATOM 642 O O . THR B 1 39 ? -28.89590 -2.39089 -15.27630 1.000 74.53003 35 THR B O 1
ATOM 646 N N . PRO B 1 40 ? -26.96473 -3.00852 -14.31918 1.000 69.32937 36 PRO B N 1
ATOM 647 C CA . PRO B 1 40 ? -26.22193 -1.95370 -15.01283 1.000 68.27183 36 PRO B CA 1
ATOM 648 C C . PRO B 1 40 ? -25.97603 -2.30435 -16.47081 1.000 72.77969 36 PRO B C 1
ATOM 649 O O . PRO B 1 40 ? -25.85664 -3.47233 -16.84706 1.000 80.25827 36 PRO B O 1
ATOM 653 N N . TRP B 1 41 ? -25.91006 -1.26270 -17.29768 1.000 75.48269 37 TRP B N 1
ATOM 654 C CA . TRP B 1 41 ? -25.65282 -1.41373 -18.72208 1.000 73.00393 37 TRP B CA 1
ATOM 655 C C . TRP B 1 41 ? -24.66148 -0.35158 -19.17239 1.000 77.30678 37 TRP B C 1
ATOM 656 O O . TRP B 1 41 ? -24.56691 0.72555 -18.57789 1.000 85.28505 37 TRP B O 1
ATOM 667 N N . HIS B 1 42 ? -23.92217 -0.66925 -20.23164 1.000 87.17474 38 HIS B N 1
ATOM 668 C CA . HIS B 1 42 ? -23.01185 0.27690 -20.86811 1.000 89.00316 38 HIS B CA 1
ATOM 669 C C . HIS B 1 42 ? -23.77055 0.98807 -21.98288 1.000 90.93170 38 HIS B C 1
ATOM 670 O O . HIS B 1 42 ? -24.16643 0.35984 -22.97062 1.000 94.61709 38 HIS B O 1
ATOM 677 N N . VAL B 1 43 ? -23.97899 2.29806 -21.82421 1.000 91.18025 39 VAL B N 1
ATOM 678 C CA . VAL B 1 43 ? -24.76439 3.03978 -22.80725 1.000 90.73116 39 VAL B CA 1
ATOM 679 C C . VAL B 1 43 ? -24.04439 3.08653 -24.15019 1.000 86.84432 39 VAL B C 1
ATOM 680 O O . VAL B 1 43 ? -24.68747 3.08459 -25.20774 1.000 86.28532 39 VAL B O 1
ATOM 684 N N . SER B 1 44 ? -22.70887 3.11146 -24.13746 1.000 88.85210 40 SER B N 1
ATOM 685 C CA . SER B 1 44 ? -21.95554 3.12545 -25.38780 1.000 83.00455 40 SER B CA 1
ATOM 686 C C . SER B 1 44 ? -22.26763 1.89851 -26.23498 1.000 86.79593 40 SER B C 1
ATOM 687 O O . SER B 1 44 ? -22.37814 1.99400 -27.46278 1.000 96.57544 40 SER B O 1
ATOM 690 N N . CYS B 1 45 ? -22.42280 0.74048 -25.59905 1.000 86.39442 41 CYS B N 1
ATOM 691 C CA . CYS B 1 45 ? -22.73563 -0.49635 -26.29952 1.000 80.32484 41 CYS B CA 1
ATOM 692 C C . CYS B 1 45 ? -24.23339 -0.69288 -26.50828 1.000 78.21754 41 CYS B C 1
ATOM 693 O O . CYS B 1 45 ? -24.64659 -1.75146 -26.99260 1.000 82.73297 41 CYS B O 1
ATOM 696 N N . LEU B 1 46 ? -25.05014 0.29490 -26.15187 1.000 80.61308 42 LEU B N 1
ATOM 697 C CA . LEU B 1 46 ? -26.48406 0.22262 -26.38972 1.000 77.92664 42 LEU B CA 1
ATOM 698 C C . LEU B 1 46 ? -26.79468 0.59173 -27.83366 1.000 81.37101 42 LEU B C 1
ATOM 699 O O . LEU B 1 46 ? -26.22929 1.54251 -28.38137 1.000 83.05521 42 LEU B O 1
ATOM 704 N N . SER B 1 47 ? -27.70042 -0.16903 -28.45168 1.000 84.49796 43 SER B N 1
ATOM 705 C CA . SER B 1 47 ? -28.07399 0.11001 -29.83512 1.000 94.32758 43 SER B CA 1
ATOM 706 C C . SER B 1 47 ? -28.85713 1.41330 -29.94008 1.000 97.96564 43 SER B C 1
ATOM 707 O O . SER B 1 47 ? -28.56733 2.25697 -30.79671 1.000 102.95970 43 SER B O 1
ATOM 710 N N . SER B 1 48 ? -29.85433 1.59749 -29.07340 1.000 97.63274 44 SER B N 1
ATOM 711 C CA . SER B 1 48 ? -30.69795 2.79193 -29.06801 1.000 94.01944 44 SER B CA 1
ATOM 712 C C . SER B 1 48 ? -30.65338 3.42380 -27.68284 1.000 88.10014 44 SER B C 1
ATOM 713 O O . SER B 1 48 ? -31.42700 3.04154 -26.78997 1.000 85.71555 44 SER B O 1
ATOM 716 N N . PRO 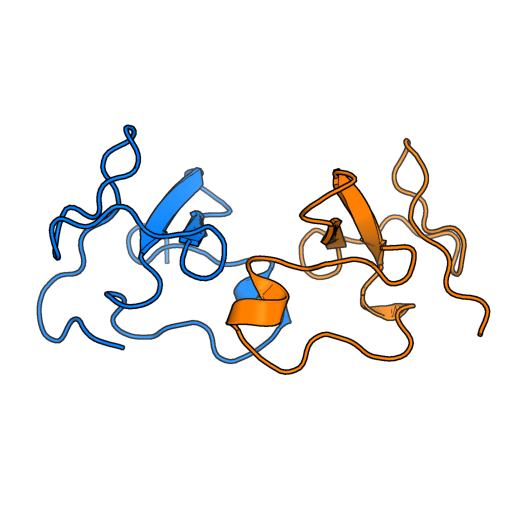B 1 49 ? -29.76358 4.38711 -27.45716 1.000 81.52306 45 PRO B N 1
ATOM 717 C CA . PRO B 1 49 ? -29.72132 5.08462 -26.16646 1.000 79.21005 45 PRO B CA 1
ATOM 718 C C . PRO B 1 49 ? -31.00760 5.85170 -25.91884 1.000 79.94478 45 PRO B C 1
ATOM 719 O O . PRO B 1 49 ? -31.78152 6.09698 -26.85670 1.000 87.61427 45 PRO B O 1
ATOM 723 N N . PRO B 1 50 ? -31.27702 6.24262 -24.67121 1.000 77.46764 46 PRO B N 1
ATOM 724 C CA . PRO B 1 50 ? -32.49919 7.00442 -24.38869 1.000 66.13814 46 PRO B CA 1
ATOM 725 C C . PRO B 1 50 ? -32.51815 8.32569 -25.14212 1.000 72.44850 46 PRO B C 1
ATOM 726 O O . PRO B 1 50 ? -31.47568 8.90713 -25.45181 1.000 78.58734 46 PRO B O 1
ATOM 730 N N . LYS B 1 51 ? -33.72957 8.79894 -25.43768 1.000 68.82832 47 LYS B N 1
ATOM 731 C CA . LYS B 1 51 ? -33.91320 9.99642 -26.24430 1.000 73.52315 47 LYS B CA 1
ATOM 732 C C . LYS B 1 51 ? -34.50937 11.16965 -25.48002 1.000 73.36311 47 LYS B C 1
ATOM 733 O O . LYS B 1 51 ? -34.49032 12.29204 -25.99667 1.000 76.70264 47 LYS B O 1
ATOM 736 N N . THR B 1 52 ? -35.04290 10.94948 -24.28121 1.000 71.73514 48 THR B N 1
ATOM 737 C CA . THR B 1 52 ? -35.60813 12.01782 -23.46879 1.000 67.95780 48 THR B CA 1
ATOM 738 C C . THR B 1 52 ? -34.97218 11.98746 -22.08464 1.000 70.29632 48 THR B C 1
ATOM 739 O O . THR B 1 52 ? -34.18921 11.09240 -21.75126 1.000 73.45295 48 THR B O 1
ATOM 743 N N . LEU B 1 53 ? -35.32104 12.98384 -21.27020 1.000 67.24906 49 LEU B N 1
ATOM 744 C CA . LEU B 1 53 ? -34.82837 13.02628 -19.89931 1.000 61.11014 49 LEU B CA 1
ATOM 745 C C . LEU B 1 53 ? -35.56788 12.03227 -19.01295 1.000 61.21922 49 LEU B C 1
ATOM 746 O O . LEU B 1 53 ? -34.96072 11.41106 -18.13399 1.000 65.42711 49 LEU B O 1
ATOM 751 N N . ALA B 1 54 ? -36.87471 11.86507 -19.23244 1.000 64.90777 50 ALA B N 1
ATOM 752 C CA . ALA B 1 54 ? -37.64126 10.91064 -18.43760 1.000 61.58046 50 ALA B CA 1
ATOM 753 C C . ALA B 1 54 ? -37.19253 9.47986 -18.70608 1.000 67.21669 50 ALA B C 1
ATOM 754 O O . ALA B 1 54 ? -37.08946 8.67110 -17.77635 1.000 79.99919 50 ALA B O 1
ATOM 756 N N . SER B 1 55 ? -36.92336 9.14688 -19.97030 1.000 68.76956 51 SER B N 1
ATOM 757 C CA . SER B 1 55 ? -36.43681 7.81493 -20.30699 1.000 64.30422 51 SER B CA 1
ATOM 758 C C . SER B 1 55 ? -35.01556 7.57064 -19.81947 1.000 70.91255 51 SER B C 1
ATOM 759 O O . SER B 1 55 ? -34.57243 6.41723 -19.81033 1.000 79.12399 51 SER B O 1
ATOM 762 N N . THR B 1 56 ? -34.29435 8.61901 -19.42326 1.000 68.34605 52 THR B N 1
ATOM 763 C CA . THR B 1 56 ? -32.97623 8.46644 -18.82091 1.000 62.28429 52 THR B CA 1
ATOM 764 C C . THR B 1 56 ? -33.05435 8.34954 -17.30382 1.000 70.04999 52 THR B C 1
ATOM 765 O O . THR B 1 56 ? -32.31806 7.55789 -16.70474 1.000 76.97696 52 THR B O 1
ATOM 769 N N . LEU B 1 57 ? -33.94555 9.11735 -16.67223 1.000 68.57417 53 LEU B N 1
ATOM 770 C CA . LEU B 1 57 ? -34.05386 9.08991 -15.21680 1.000 62.71973 53 LEU B CA 1
ATOM 771 C C . LEU B 1 57 ? -34.66362 7.77886 -14.73654 1.000 68.76230 53 LEU B C 1
ATOM 772 O O . LEU B 1 57 ? -34.16128 7.15799 -13.79236 1.000 80.73601 53 LEU B O 1
ATOM 777 N N . GLN B 1 58 ? -35.74903 7.34475 -15.36969 1.000 68.27078 54 GLN B N 1
ATOM 778 C CA . GLN B 1 58 ? -36.32377 6.01981 -15.14637 1.000 74.28060 54 GLN B CA 1
ATOM 779 C C . GLN B 1 58 ? -36.12161 5.24699 -16.44807 1.000 75.22351 54 GLN B C 1
ATOM 780 O O . GLN B 1 58 ? -36.91982 5.34503 -17.38203 1.000 79.59553 54 GLN B O 1
ATOM 786 N N . TRP B 1 59 ? -35.03071 4.49154 -16.51015 1.000 77.50264 55 TRP B N 1
ATOM 787 C CA . TRP B 1 59 ? -34.64110 3.77793 -17.71708 1.000 71.70056 55 TRP B CA 1
ATOM 788 C C . TRP B 1 59 ? -35.02832 2.31158 -17.60006 1.000 79.06859 55 TRP B C 1
ATOM 789 O O . TRP B 1 59 ? -34.77449 1.67536 -16.57142 1.000 81.23809 55 TRP B O 1
ATOM 800 N N . HIS B 1 60 ? -35.64369 1.78400 -18.65282 1.000 86.72396 56 HIS B N 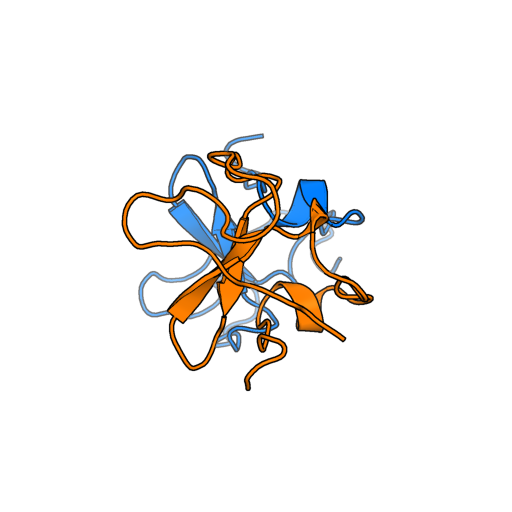1
ATOM 801 C CA . HIS B 1 60 ? -35.97756 0.36999 -18.75146 1.000 81.73569 56 HIS B CA 1
ATOM 802 C C . HIS B 1 60 ? -35.02347 -0.27314 -19.74731 1.000 81.92978 56 HIS B C 1
ATOM 803 O O . HIS B 1 60 ? -34.95732 0.14650 -20.90805 1.000 81.92847 56 HIS B O 1
ATOM 810 N N . CYS B 1 61 ? -34.28404 -1.28026 -19.28961 1.000 81.34480 57 CYS B N 1
ATOM 811 C CA . CYS B 1 61 ? -33.27094 -1.91003 -20.11593 1.000 83.36307 57 CYS B CA 1
ATOM 812 C C . CYS B 1 61 ? -33.91665 -2.65077 -21.28677 1.000 92.25961 57 CYS B C 1
ATOM 813 O O . CYS B 1 61 ? -35.11866 -2.92832 -21.26978 1.000 95.55713 57 CYS B O 1
ATOM 816 N N . PRO B 1 62 ? -33.13721 -2.95894 -22.33235 1.000 87.71504 58 PRO B N 1
ATOM 817 C CA . PRO B 1 62 ? -33.70049 -3.71045 -23.46814 1.000 87.25570 58 PRO B CA 1
ATOM 818 C C . PRO B 1 62 ? -34.37521 -5.01323 -23.07122 1.000 91.03514 58 PRO B C 1
ATOM 819 O O . PRO B 1 62 ? -35.43352 -5.34858 -23.61760 1.000 95.89695 58 PRO B O 1
ATOM 823 N N . ASP B 1 63 ? -33.79483 -5.75735 -22.12802 1.000 92.01139 59 ASP B N 1
ATOM 824 C CA . ASP B 1 63 ? -34.38983 -7.01374 -21.69130 1.000 92.84775 59 ASP B CA 1
ATOM 825 C C . ASP B 1 63 ? -35.67664 -6.81421 -20.90199 1.000 91.71759 59 ASP B C 1
ATOM 826 O O . ASP B 1 63 ? -36.38062 -7.79591 -20.64379 1.000 91.82541 59 ASP B O 1
ATOM 831 N N . CYS B 1 64 ? -35.99545 -5.58382 -20.51199 1.000 93.93888 60 CYS B N 1
ATOM 832 C CA . CYS B 1 64 ? -37.26328 -5.28587 -19.85553 1.000 86.42221 60 CYS B CA 1
ATOM 833 C C . CYS B 1 64 ? -38.20441 -4.56577 -20.81386 1.000 84.23296 60 CYS B C 1
ATOM 834 O O . CYS B 1 64 ? -37.80881 -4.17902 -21.91510 1.000 82.63191 60 CYS B O 1
#

Secondary structure (DSSP, 8-state):
---SS----B-SSS-BTTT-----GGGEEE-SSS--EEEGGG-SS---SHHHHHT---TTT-/-----B-SS--BTTT-----GGGEEE-TTT--EEESTT-SS---SSHHHHS---TT-

Solvent-accessible surface area: 6769 Å² total; per-residue (Å²): 77,115,6,108,117,130,56,57,27,8,80,73,87,24,42,0,77,80,53,154,46,98,17,56,81,43,62,34,14,70,2,57,91,62,106,38,44,6,11,9,45,4,3,47,96,36,19,192,76,53,55,48,10,39,41,18,92,0,47,124,55,106,192,73,49,72,31,13,25,90,143,21,55,1,116,83,56,86,50,81,24,77,101,41,12,36,8,76,3,47,83,54,118,41,50,5,20,13,84,27,14,81,88,59,24,123,85,55,50,42,11,34,55,18,102,2,53,112,81

Sequence (119 aa):
GMARDIQLPCDGDGVCMRCKSNPPPEESLTCGTCVTPWHVSCLSSPPKTLASTLQWHCPDCSDIQLPCDGDGVCMRCKSNPPPEESLTCGTCVTPWHVSCLSSPPKTLASTLQWHCPDC

Nearest PDB structures (foldseek):
  7duf-assembly1_A  TM=1.016E+00  e=1.913E-12  Arabidopsis thaliana
  7duf-assembly1_B  TM=9.894E-01  e=1.679E-10  Arabidopsis thaliana
  3zvz-assembly1_B  TM=6.558E-01  e=2.191E-02  Homo sapiens
  3sou-assembly1_A  TM=6.033E-01  e=1.212E-02  Homo sapiens
  4gy5-assembly1_A  TM=5.581E-01  e=1.294E-02  Homo sapiens

B-factor: mean 81.37, std 13.55, range [52.67, 124.48]

InterPro domains:
  IPR001841 Zinc finger, RING-type [PS50089] (146-185)
  IPR001841 Zinc finger, RING-type [PS50089] (518-574)
  IPR001841 Zinc finger, RING-type [SM00184] (146-184)
  IPR001841 Zinc finger, RING-type [SM00184] (518-574)
  IPR001965 Zinc finger, PHD-type [SM00249] (14-61)
  IPR003105 SRA-YDG [PF02182] (275-425)
  IPR003105 SRA-YDG [PS51015] (273-422)
  IPR003105 SRA-YDG [SM00466] (268-426)
  IPR011011 Zinc finger, FYVE/PHD-type [SSF57903] (8-65)
  IPR013083 Zinc finger, RING/FYVE/PHD-type [G3DSA:3.30.40.10] (13-62)
  IPR013083 Zinc finger, RING/FYVE/PHD-type [G3DSA:3.30.40.10] (93-212)
  IPR013083 Zinc finger, RING/FYVE/PHD-type [G3DSA:3.30.40.10] (502-623)
  IPR015947 PUA-like superfamily [SSF88697] (247-441)
  IPR017907 Zinc finger, RING-type, conserved site [PS00518] (533-542)
  IPR019786 Zinc finger, PHD-type, conserved site [PS01359] (15-60)
  IPR019787 Zinc finger, PHD-finger [PS50016] (12-63)
  IPR027370 Zinc finger, RING-type, eukaryotic [PF13445] (518-546)
  IPR036987 SRA-YDG superfamily [G3DSA:2.30.280.10] (257-439)
  IPR045134 UHRF1/2-like [PTHR14140] (5-611)
  IPR047498 E3 ubiquitin-protein ligase ORTHRUS 1/2-like, first RING finger, HC subclass [cd23138] (142-189)

GO terms:
  GO:0005634 nucleus (C, IDA)
  GO:0044027 negative regulation of gene expression via chromosomal CpG island methylation (P, IMP)
  GO:0042393 histone binding (F, IPI)
  GO:0004842 ubiquitin-protein transferase activity (F, IDA)
  GO:0003682 chromatin binding (F, IDA)
  GO:0010369 chromocenter (C, IDA)
  GO:0008327 methyl-CpG binding (F, IDA)
  GO:0010385 double-stranded methylated DNA binding (F, IDA)
  GO:0010428 methyl-CpNpG binding (F, IDA)
  GO:0010429 methyl-CpNpN binding (F, IDA)
  GO:0016567 protein ubiquitination (P, IDA)
  GO:0051301 cell division (P, IDA)
  GO:0031508 pericentric heterochromatin formation (P, IMP)
  GO:0006325 chromatin organization (P, IPI)

Organism: Arabidopsis thaliana (NCBI:txid3702)

Foldseek 3Di:
DADPDDFFAADVVQAGPPPRHRDDPVQWAAAPPPRTIGRQVRDPDRDDDPVCRVNPHDPVGD/DDFFAADPVQQTPPPRDRDDPVQWAAAQPPRTIGGQVSDPDHDDDPVCRVHPHDPVD